Protein AF-A0A941NQS9-F1 (afdb_monomer_lite)

pLDDT: mean 75.9, std 17.67, range [36.59, 95.31]

Structure (mmCIF, N/CA/C/O backbone):
data_AF-A0A941NQS9-F1
#
_entry.id   AF-A0A941NQS9-F1
#
loop_
_atom_site.group_PDB
_atom_site.id
_atom_site.type_symbol
_atom_site.label_atom_id
_atom_site.label_alt_id
_atom_site.label_comp_id
_atom_site.label_asym_id
_atom_site.label_entity_id
_atom_site.label_seq_id
_atom_site.pdbx_PDB_ins_code
_atom_site.Cartn_x
_atom_site.Cartn_y
_atom_site.Cartn_z
_atom_site.occupancy
_atom_site.B_iso_or_equiv
_atom_site.auth_seq_id
_atom_site.auth_comp_id
_atom_site.auth_asym_id
_atom_site.auth_atom_id
_atom_site.pdbx_PDB_model_num
ATOM 1 N N . MET A 1 1 ? -25.438 9.564 -8.837 1.00 36.59 1 MET A N 1
ATOM 2 C CA . MET A 1 1 ? -24.131 9.369 -9.501 1.00 36.59 1 MET A CA 1
ATOM 3 C C . MET A 1 1 ? -23.335 8.387 -8.656 1.00 36.59 1 MET A C 1
ATOM 5 O O . MET A 1 1 ? -22.913 8.741 -7.566 1.00 36.59 1 MET A O 1
ATOM 9 N N . THR A 1 2 ? -23.266 7.124 -9.068 1.00 42.00 2 THR A N 1
ATOM 10 C CA . THR A 1 2 ? -22.600 6.047 -8.318 1.00 42.00 2 THR A CA 1
ATOM 11 C C . THR A 1 2 ? -21.126 5.991 -8.708 1.00 42.00 2 THR A C 1
ATOM 13 O O . THR A 1 2 ? -20.820 5.799 -9.882 1.00 42.00 2 THR A O 1
ATOM 16 N N . ASN A 1 3 ? -20.225 6.173 -7.739 1.00 38.41 3 ASN A N 1
ATOM 17 C CA . ASN A 1 3 ? -18.784 6.018 -7.947 1.00 38.41 3 ASN A CA 1
ATOM 18 C C . ASN A 1 3 ? -18.475 4.578 -8.393 1.00 38.41 3 ASN A C 1
ATOM 20 O O . ASN A 1 3 ? -18.890 3.646 -7.697 1.00 38.41 3 ASN A O 1
ATOM 24 N N . PRO A 1 4 ? -17.767 4.363 -9.517 1.00 50.91 4 PRO A N 1
ATOM 25 C CA . PRO A 1 4 ? -17.393 3.022 -9.934 1.00 50.91 4 PRO A CA 1
ATOM 26 C C . PRO A 1 4 ? -16.417 2.432 -8.911 1.00 50.91 4 PRO A C 1
ATOM 28 O O . PRO A 1 4 ? -15.324 2.948 -8.691 1.00 50.91 4 PRO A O 1
ATOM 31 N N . THR A 1 5 ? -16.836 1.355 -8.250 1.00 47.41 5 THR A N 1
ATOM 32 C CA . THR A 1 5 ? -16.006 0.599 -7.310 1.00 47.41 5 THR A CA 1
ATOM 33 C C . THR A 1 5 ? -14.873 -0.076 -8.082 1.00 47.41 5 THR A C 1
ATOM 35 O O . THR A 1 5 ? -15.116 -0.922 -8.943 1.00 47.41 5 THR A O 1
ATOM 38 N N . PHE A 1 6 ? -13.633 0.318 -7.797 1.00 56.34 6 PHE A N 1
ATOM 39 C CA . PHE A 1 6 ? -12.440 -0.212 -8.449 1.00 56.34 6 PHE A CA 1
ATOM 40 C C . PHE A 1 6 ? -12.186 -1.658 -8.000 1.00 56.34 6 PHE A C 1
ATOM 42 O O . PHE A 1 6 ? -12.032 -1.928 -6.810 1.00 56.34 6 PHE A O 1
ATOM 49 N N . GLN A 1 7 ? -12.167 -2.599 -8.951 1.00 49.03 7 GLN A N 1
ATOM 50 C CA . GLN A 1 7 ? -11.874 -4.007 -8.682 1.00 49.03 7 GLN A CA 1
ATOM 51 C C . GLN A 1 7 ? -10.480 -4.393 -9.205 1.00 49.03 7 GLN A C 1
ATOM 53 O O . GLN A 1 7 ? -10.217 -4.271 -10.403 1.00 49.03 7 GLN A O 1
ATOM 58 N N . PRO A 1 8 ? -9.581 -4.930 -8.358 1.00 47.19 8 PRO A N 1
ATOM 59 C CA . PRO A 1 8 ? -8.202 -5.258 -8.738 1.00 47.19 8 PRO A CA 1
ATOM 60 C C . PRO A 1 8 ? -8.072 -6.396 -9.771 1.00 47.19 8 PRO A C 1
ATOM 62 O O . PRO A 1 8 ? -7.001 -6.583 -10.352 1.00 47.19 8 PRO A O 1
ATOM 65 N N . SER A 1 9 ? -9.151 -7.131 -10.058 1.00 52.09 9 SER A N 1
ATOM 66 C CA . SER A 1 9 ? -9.257 -8.083 -11.177 1.00 52.09 9 SER A CA 1
ATOM 67 C C . SER A 1 9 ? -9.197 -7.399 -12.552 1.00 52.09 9 SER A C 1
ATOM 69 O O . SER A 1 9 ? -8.867 -8.046 -13.545 1.00 52.09 9 SER A O 1
ATOM 71 N N . HIS A 1 10 ? -9.433 -6.085 -12.613 1.00 52.78 10 HIS A N 1
ATOM 72 C CA . HIS A 1 10 ? -9.388 -5.269 -13.826 1.00 52.78 10 HIS A CA 1
ATOM 73 C C . HIS A 1 10 ? -7.987 -4.666 -14.082 1.00 52.78 10 HIS A C 1
ATOM 75 O O . HIS A 1 10 ? -7.847 -3.684 -14.800 1.00 52.78 10 HIS A O 1
ATOM 81 N N . ARG A 1 11 ? -6.904 -5.252 -13.554 1.00 53.06 11 ARG A N 1
ATOM 82 C CA . ARG A 1 11 ? -5.530 -4.841 -13.924 1.00 53.06 11 ARG A CA 1
ATOM 83 C C . ARG A 1 11 ? -5.166 -5.129 -15.387 1.00 53.06 11 ARG A C 1
ATOM 85 O O . ARG A 1 11 ? -4.348 -4.414 -15.953 1.00 53.06 11 ARG A O 1
ATOM 92 N N . LYS A 1 12 ? -5.760 -6.165 -15.989 1.00 53.34 12 LYS A N 1
ATOM 93 C CA . LYS A 1 12 ? -5.581 -6.513 -17.410 1.00 53.34 12 LYS A CA 1
ATOM 94 C C . LYS A 1 12 ? -6.054 -5.400 -18.367 1.00 53.34 12 LYS A C 1
ATOM 96 O O . LYS A 1 12 ? -5.237 -4.957 -19.169 1.00 53.34 12 LYS A O 1
ATOM 101 N N . PRO A 1 13 ? -7.269 -4.830 -18.222 1.00 64.50 13 PRO A N 1
ATOM 102 C CA . PRO A 1 13 ? -7.789 -3.867 -19.189 1.00 64.50 13 PRO A CA 1
ATOM 103 C C . PRO A 1 13 ? -6.997 -2.563 -19.331 1.00 64.50 13 PRO A C 1
ATOM 105 O O . PRO A 1 13 ? -7.071 -1.977 -20.400 1.00 64.50 13 PRO A O 1
ATOM 108 N N . LEU A 1 14 ? -6.219 -2.098 -18.339 1.00 67.06 14 LEU A N 1
ATOM 109 C CA . LEU A 1 14 ? -5.387 -0.894 -18.528 1.00 67.06 14 LEU A CA 1
ATOM 110 C C . LEU A 1 14 ? -4.215 -1.162 -19.479 1.00 67.06 14 LEU A C 1
ATOM 112 O O . LEU A 1 14 ? -3.997 -0.408 -20.424 1.00 67.06 14 LEU A O 1
ATOM 116 N N . PHE A 1 15 ? -3.444 -2.220 -19.218 1.00 68.69 15 PHE A N 1
ATOM 117 C CA . PHE A 1 15 ? -2.310 -2.574 -20.070 1.00 68.69 15 PHE A CA 1
ATOM 118 C C . PHE A 1 15 ? -2.779 -3.043 -21.447 1.00 68.69 15 PHE A C 1
ATOM 120 O O . PHE A 1 15 ? -2.131 -2.716 -22.437 1.00 68.69 15 PHE A O 1
ATOM 127 N N . ASP A 1 16 ? -3.922 -3.726 -21.523 1.00 71.00 16 ASP A N 1
ATOM 128 C CA . ASP A 1 16 ? -4.546 -4.103 -22.791 1.00 71.00 16 ASP A CA 1
ATOM 129 C C . ASP A 1 16 ? -5.010 -2.857 -23.566 1.00 71.00 16 ASP A C 1
ATOM 131 O O . ASP A 1 16 ? -4.653 -2.710 -24.730 1.00 71.00 16 ASP A O 1
ATOM 135 N N . ALA A 1 17 ? -5.671 -1.888 -22.917 1.00 75.62 17 ALA A N 1
ATOM 136 C CA . ALA A 1 17 ? -6.078 -0.630 -23.551 1.00 75.62 17 ALA A CA 1
ATOM 137 C C . ALA A 1 17 ? -4.886 0.231 -23.997 1.00 75.62 17 ALA A C 1
ATOM 139 O O . ALA A 1 17 ? -4.918 0.816 -25.075 1.00 75.62 17 ALA A O 1
ATOM 140 N N . LEU A 1 18 ? -3.811 0.293 -23.204 1.00 78.25 18 LEU A N 1
ATOM 141 C CA . LEU A 1 18 ? -2.562 0.952 -23.603 1.00 78.25 18 LEU A CA 1
ATOM 142 C C . LEU A 1 18 ? -1.911 0.242 -24.789 1.00 78.25 18 LEU A C 1
ATOM 144 O O . LEU A 1 18 ? -1.377 0.897 -25.682 1.00 78.25 18 LEU A O 1
ATOM 148 N N . THR A 1 19 ? -1.966 -1.090 -24.803 1.00 77.44 19 THR A N 1
ATOM 149 C CA . THR A 1 19 ? -1.469 -1.891 -25.920 1.00 77.44 19 THR A CA 1
ATOM 150 C C . THR A 1 19 ? -2.286 -1.601 -27.172 1.00 77.44 19 THR A C 1
ATOM 152 O O . THR A 1 19 ? -1.693 -1.346 -28.213 1.00 77.44 19 THR A O 1
ATOM 155 N N . ASP A 1 20 ? -3.614 -1.582 -27.078 1.00 81.19 20 ASP A N 1
ATOM 156 C CA . ASP A 1 20 ? -4.525 -1.299 -28.191 1.00 81.19 20 ASP A CA 1
ATOM 157 C C . ASP A 1 20 ? -4.402 0.139 -28.700 1.00 81.19 20 ASP A C 1
ATOM 159 O O . ASP A 1 20 ? -4.345 0.348 -29.909 1.00 81.19 20 ASP A O 1
ATOM 163 N N . LEU A 1 21 ? -4.209 1.113 -27.810 1.00 81.44 21 LEU A N 1
ATOM 164 C CA . LEU A 1 21 ? -3.895 2.489 -28.190 1.00 81.44 21 LEU A CA 1
ATOM 165 C C . LEU A 1 21 ? -2.544 2.574 -28.912 1.00 81.44 21 LEU A C 1
ATOM 167 O O . LEU A 1 21 ? -2.426 3.230 -29.944 1.00 81.44 21 LEU A O 1
ATOM 171 N N . ALA A 1 22 ? -1.518 1.878 -28.413 1.00 82.44 22 ALA A N 1
ATOM 172 C CA . ALA A 1 22 ? -0.231 1.792 -29.100 1.00 82.44 22 ALA A CA 1
ATOM 173 C C . ALA A 1 22 ? -0.375 1.130 -30.481 1.00 82.44 22 ALA A C 1
ATOM 175 O O . ALA A 1 22 ? 0.346 1.505 -31.412 1.00 82.44 22 ALA A O 1
ATOM 176 N N . LYS A 1 23 ? -1.332 0.197 -30.630 1.00 81.25 23 LYS A N 1
ATOM 177 C CA . LYS A 1 23 ? -1.675 -0.402 -31.921 1.00 81.25 23 LYS A CA 1
ATOM 178 C C . LYS A 1 23 ? -2.292 0.592 -32.889 1.00 81.25 23 LYS A C 1
ATOM 180 O O . LYS A 1 23 ? -1.830 0.722 -34.023 1.00 81.25 23 LYS A O 1
ATOM 185 N N . GLU A 1 24 ? -3.306 1.305 -32.424 1.00 87.06 24 GLU A N 1
ATOM 186 C CA . GLU A 1 24 ? -4.035 2.317 -33.184 1.00 87.06 24 GLU A CA 1
ATOM 187 C C . GLU A 1 24 ? -3.116 3.455 -33.644 1.00 87.06 24 GLU A C 1
ATOM 189 O O . GLU A 1 24 ? -3.099 3.821 -34.820 1.00 87.06 24 GLU A O 1
ATOM 194 N N . MET A 1 25 ? -2.261 3.936 -32.741 1.00 84.69 25 MET A N 1
ATOM 195 C CA . MET A 1 25 ? -1.288 4.999 -32.999 1.00 84.69 25 MET A CA 1
ATOM 196 C C . MET A 1 25 ? -0.098 4.541 -33.853 1.00 84.69 25 MET A C 1
ATOM 198 O O . MET A 1 25 ? 0.800 5.336 -34.139 1.00 84.69 25 MET A O 1
ATOM 202 N N . LYS A 1 26 ? -0.068 3.263 -34.260 1.00 80.75 26 LYS A N 1
ATOM 203 C CA . LYS A 1 26 ? 1.032 2.637 -35.006 1.00 80.75 26 LYS A CA 1
ATOM 204 C C . LYS A 1 26 ? 2.386 2.863 -34.329 1.00 80.75 26 LYS A C 1
ATOM 206 O O . LYS A 1 26 ? 3.403 3.037 -35.000 1.00 80.75 26 LYS A O 1
ATOM 211 N N . CYS A 1 27 ? 2.418 2.839 -32.997 1.00 69.62 27 CYS A N 1
ATOM 212 C CA . CYS A 1 27 ? 3.629 2.987 -32.192 1.00 69.62 27 CYS A CA 1
ATOM 213 C C . CYS A 1 27 ? 4.464 1.696 -32.195 1.00 69.62 27 CYS A C 1
ATOM 215 O O . CYS A 1 27 ? 4.852 1.184 -31.146 1.00 69.62 27 CYS A O 1
ATOM 217 N N . TYR A 1 28 ? 4.741 1.159 -33.381 1.00 65.94 28 TYR A N 1
ATOM 218 C CA . TYR A 1 28 ? 5.567 -0.021 -33.573 1.00 65.94 28 TYR A CA 1
ATOM 219 C C . TYR A 1 28 ? 6.805 0.357 -34.363 1.00 65.94 28 TYR A C 1
ATOM 221 O O . TYR A 1 28 ? 6.739 0.822 -35.498 1.00 65.94 28 TYR A O 1
ATOM 229 N N . GLY A 1 29 ? 7.952 0.132 -33.751 1.00 62.12 29 GLY A N 1
ATOM 230 C CA . GLY A 1 29 ? 9.242 0.344 -34.368 1.00 62.12 29 GLY A CA 1
ATOM 231 C C . GLY A 1 29 ? 10.338 0.031 -33.362 1.00 62.12 29 GLY A C 1
ATOM 232 O O . GLY A 1 29 ? 10.081 0.040 -32.154 1.00 62.12 29 GLY A O 1
ATOM 233 N N . PRO A 1 30 ? 11.562 -0.263 -33.824 1.00 54.81 30 PRO A N 1
ATOM 234 C CA . PRO A 1 30 ? 12.700 -0.338 -32.926 1.00 54.81 30 PRO A CA 1
ATOM 235 C C . PRO A 1 30 ? 12.814 1.010 -32.209 1.00 54.81 30 PRO A C 1
ATOM 237 O O . PRO A 1 30 ? 12.978 2.044 -32.858 1.00 54.81 30 PRO A 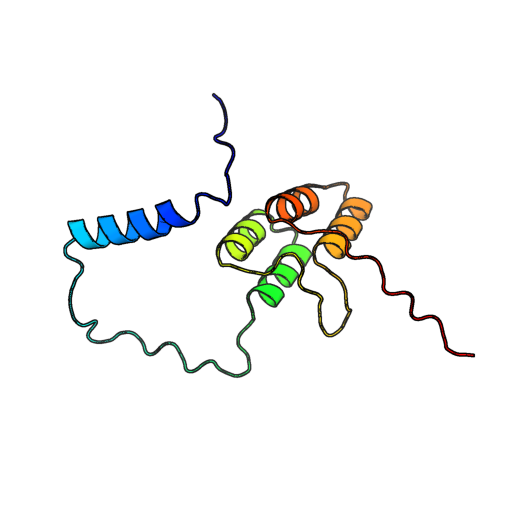O 1
ATOM 240 N N . GLN A 1 31 ? 12.701 1.009 -30.879 1.00 54.50 31 GLN A N 1
ATOM 241 C CA . GLN A 1 31 ? 12.987 2.187 -30.069 1.00 54.50 31 GLN A CA 1
ATOM 242 C C . GLN A 1 31 ? 14.471 2.538 -30.249 1.00 54.50 31 GLN A C 1
ATOM 244 O O . GLN A 1 31 ? 15.343 2.051 -29.531 1.00 54.50 31 GLN A O 1
ATOM 249 N N . LYS A 1 32 ? 14.788 3.362 -31.253 1.00 47.41 32 LYS A N 1
ATOM 250 C CA . LYS A 1 32 ? 16.111 3.970 -31.375 1.00 47.41 32 LYS A CA 1
ATOM 251 C C . LYS A 1 32 ? 16.256 4.941 -30.216 1.00 47.41 32 LYS A C 1
ATOM 253 O O . LYS A 1 32 ? 15.641 6.001 -30.206 1.00 47.41 32 LYS A O 1
ATOM 258 N N . GLY A 1 33 ? 17.043 4.525 -29.233 1.00 52.81 33 GLY A N 1
ATOM 259 C CA . GLY A 1 33 ? 17.215 5.268 -27.999 1.00 52.81 33 GLY A CA 1
ATOM 260 C C . GLY A 1 33 ? 16.153 4.956 -26.958 1.00 52.81 33 GLY A C 1
ATOM 261 O O . GLY A 1 33 ? 15.747 5.883 -26.267 1.00 52.81 33 GLY A O 1
ATOM 262 N N . SER A 1 34 ? 15.743 3.686 -26.781 1.00 51.31 34 SER A N 1
ATOM 263 C CA . SER A 1 34 ? 15.315 3.263 -25.438 1.00 51.31 34 SER A CA 1
ATOM 264 C C . SER A 1 34 ? 16.365 3.827 -24.481 1.00 51.31 34 SER A C 1
ATOM 266 O O . SER A 1 34 ? 17.527 3.418 -24.600 1.00 51.31 34 SER A O 1
ATOM 268 N N . PRO A 1 35 ? 16.045 4.813 -23.619 1.00 54.78 35 PRO A N 1
ATOM 269 C CA . PRO A 1 35 ? 17.008 5.221 -22.620 1.00 54.78 35 PRO A CA 1
ATOM 270 C C . PRO A 1 35 ? 17.331 3.931 -21.890 1.00 54.78 35 PRO A C 1
ATOM 272 O O . PRO A 1 35 ? 16.409 3.243 -21.440 1.00 54.78 35 PRO A O 1
ATOM 275 N N . ALA A 1 36 ? 18.605 3.532 -21.901 1.00 52.84 36 ALA A N 1
ATOM 276 C CA . ALA A 1 36 ? 19.024 2.370 -21.146 1.00 52.84 36 ALA A CA 1
ATOM 277 C C . ALA A 1 36 ? 18.438 2.579 -19.754 1.00 52.84 36 ALA A C 1
ATOM 279 O O . ALA A 1 36 ? 18.742 3.593 -19.119 1.00 52.84 36 ALA A O 1
ATOM 280 N N . LEU A 1 37 ? 17.510 1.701 -19.343 1.00 52.47 37 LEU A N 1
ATOM 281 C CA . LEU A 1 37 ? 16.999 1.745 -17.983 1.00 52.47 37 LEU A CA 1
ATOM 282 C C . LEU A 1 37 ? 18.258 1.770 -17.125 1.00 52.47 37 LEU A C 1
ATOM 284 O O . LEU A 1 37 ? 19.093 0.878 -17.316 1.00 52.47 37 LEU A O 1
ATOM 288 N N . PRO A 1 38 ? 18.470 2.820 -16.310 1.00 49.31 38 PRO A N 1
ATOM 289 C CA . PRO A 1 38 ? 19.725 2.975 -15.603 1.00 49.31 38 PRO A CA 1
ATOM 290 C C . PRO A 1 38 ? 19.974 1.659 -14.887 1.00 49.31 38 PRO A C 1
ATOM 292 O O . PRO A 1 38 ? 19.107 1.197 -14.140 1.00 49.31 38 PRO A O 1
ATOM 295 N N . SER A 1 39 ? 21.100 1.012 -15.204 1.00 56.00 39 SER A N 1
ATOM 296 C CA . SER A 1 39 ? 21.508 -0.243 -14.581 1.00 56.00 39 SER A CA 1
ATOM 297 C C . SER A 1 39 ? 21.357 -0.045 -13.084 1.00 56.00 39 SER A C 1
ATOM 299 O O . SER A 1 39 ? 22.035 0.829 -12.542 1.00 56.00 39 SER A O 1
ATOM 301 N N . SER A 1 40 ? 20.384 -0.743 -12.483 1.00 46.94 40 SER A N 1
ATOM 302 C CA . SER A 1 40 ? 19.772 -0.353 -11.210 1.00 46.94 40 SER A CA 1
ATOM 303 C C . SER A 1 40 ? 20.856 0.035 -10.204 1.00 46.94 40 SER A C 1
ATOM 305 O O . SER A 1 40 ? 21.576 -0.844 -9.721 1.00 46.94 40 SER A O 1
ATOM 307 N N . PRO A 1 41 ? 21.043 1.339 -9.917 1.00 54.19 41 PRO A N 1
ATOM 308 C CA . PRO A 1 41 ? 22.057 1.739 -8.967 1.00 54.19 41 PRO A CA 1
ATOM 309 C C . PRO A 1 41 ? 21.639 1.170 -7.614 1.00 54.19 41 PRO A C 1
ATOM 311 O O . PRO A 1 41 ? 20.456 1.166 -7.258 1.00 54.19 41 PRO A O 1
ATOM 314 N N . SER A 1 42 ? 22.608 0.700 -6.837 1.00 53.06 42 SER A N 1
ATOM 315 C CA . SER A 1 42 ? 22.434 0.095 -5.508 1.00 53.06 42 SER A CA 1
ATOM 316 C C . SER A 1 42 ? 21.714 0.992 -4.475 1.00 53.06 42 SER A C 1
ATOM 318 O O . SER A 1 42 ? 21.472 0.563 -3.348 1.00 53.06 42 SER A O 1
ATOM 320 N N . GLY A 1 43 ? 21.316 2.213 -4.860 1.00 56.38 43 GLY A N 1
ATOM 321 C CA . GLY A 1 43 ? 20.467 3.149 -4.118 1.00 56.38 43 GLY A CA 1
ATOM 322 C C . GLY A 1 43 ? 19.004 3.253 -4.585 1.00 56.38 43 GLY A C 1
ATOM 323 O O . GLY A 1 43 ? 18.294 4.134 -4.102 1.00 56.38 43 GLY A O 1
ATOM 324 N N . THR A 1 44 ? 18.526 2.402 -5.502 1.00 66.06 44 THR A N 1
ATOM 325 C CA . THR A 1 44 ? 17.150 2.485 -6.033 1.00 66.06 44 THR A CA 1
ATOM 326 C C . THR A 1 44 ? 16.123 2.266 -4.909 1.00 66.06 44 THR A C 1
ATOM 328 O O . THR A 1 44 ? 16.056 1.202 -4.289 1.00 66.06 44 THR A O 1
ATOM 331 N N . LEU A 1 45 ? 15.316 3.290 -4.616 1.00 79.69 45 LEU A N 1
ATOM 332 C CA . LEU A 1 45 ? 14.186 3.211 -3.689 1.00 79.69 45 LEU A CA 1
ATOM 333 C C . LEU A 1 45 ? 13.192 2.158 -4.197 1.00 79.69 45 LEU A C 1
ATOM 335 O O . LEU A 1 45 ? 12.532 2.356 -5.210 1.00 79.69 45 LEU A O 1
ATOM 339 N N . SER A 1 46 ? 13.079 1.027 -3.496 1.00 89.00 46 SER A N 1
ATOM 340 C CA . SER A 1 46 ? 12.079 0.016 -3.849 1.00 89.00 46 SER A CA 1
ATOM 341 C C . SER A 1 46 ? 10.663 0.564 -3.666 1.00 89.00 46 SER A C 1
ATOM 343 O O . SER A 1 46 ? 10.425 1.364 -2.760 1.00 89.00 46 SER A O 1
ATOM 345 N N . LEU A 1 47 ? 9.699 0.078 -4.456 1.00 90.25 47 LEU A N 1
ATOM 346 C CA . LEU A 1 47 ? 8.283 0.459 -4.335 1.00 90.25 47 LEU A CA 1
ATOM 347 C C . LEU A 1 47 ? 7.748 0.300 -2.900 1.00 90.25 47 LEU A C 1
ATOM 349 O O . LEU A 1 47 ? 7.011 1.146 -2.414 1.00 90.25 47 LEU A O 1
ATOM 353 N N . ASN A 1 48 ? 8.199 -0.723 -2.169 1.00 91.25 48 ASN A N 1
ATOM 354 C CA . ASN A 1 48 ? 7.856 -0.912 -0.754 1.00 91.25 48 ASN A CA 1
ATOM 355 C C . ASN A 1 48 ? 8.408 0.208 0.145 1.00 91.25 48 ASN A C 1
ATOM 357 O O . ASN A 1 48 ? 7.761 0.632 1.100 1.00 91.25 48 ASN A O 1
ATOM 361 N N . LYS A 1 49 ? 9.619 0.696 -0.144 1.00 88.75 49 LYS A N 1
ATOM 362 C CA . LYS A 1 49 ? 10.232 1.808 0.590 1.00 88.75 49 LYS A CA 1
ATOM 363 C C . LYS A 1 49 ? 9.561 3.138 0.236 1.00 88.75 49 LYS A C 1
ATOM 365 O O . LYS A 1 49 ? 9.363 3.950 1.132 1.00 88.75 49 LYS A O 1
ATOM 370 N N . ILE A 1 50 ? 9.167 3.322 -1.025 1.00 91.69 50 ILE A N 1
ATOM 371 C CA . ILE A 1 50 ? 8.375 4.471 -1.486 1.00 91.69 50 ILE A CA 1
ATOM 372 C C . ILE A 1 50 ? 7.013 4.489 -0.783 1.00 91.69 50 ILE A C 1
ATOM 374 O O . ILE A 1 50 ? 6.674 5.498 -0.166 1.00 91.69 50 ILE A O 1
ATOM 378 N N . LEU A 1 51 ? 6.301 3.355 -0.767 1.00 92.38 51 LEU A N 1
ATOM 379 C CA . LEU A 1 51 ? 5.024 3.207 -0.065 1.00 92.38 51 LEU A CA 1
ATOM 380 C C . LEU A 1 51 ? 5.164 3.608 1.408 1.00 92.38 51 LEU A C 1
ATOM 382 O O . LEU A 1 51 ? 4.374 4.395 1.918 1.00 92.38 51 LEU A O 1
ATOM 386 N N . ARG A 1 52 ? 6.225 3.147 2.085 1.00 88.94 52 ARG A N 1
ATOM 387 C CA . ARG A 1 52 ? 6.509 3.531 3.475 1.00 88.94 52 ARG A CA 1
ATOM 388 C C . ARG A 1 52 ? 6.638 5.040 3.668 1.00 88.94 52 ARG A C 1
ATOM 390 O O . ARG A 1 52 ? 6.135 5.564 4.655 1.00 88.94 52 ARG A O 1
ATOM 397 N N . ILE A 1 53 ? 7.378 5.709 2.786 1.00 89.38 53 ILE A N 1
ATOM 398 C CA . ILE A 1 53 ? 7.615 7.151 2.884 1.00 89.38 53 ILE A CA 1
ATOM 399 C C . ILE A 1 53 ? 6.286 7.890 2.729 1.00 89.38 53 ILE A C 1
ATOM 401 O O . ILE A 1 53 ? 5.970 8.732 3.560 1.00 89.38 53 ILE A O 1
ATOM 405 N N . GLN A 1 54 ? 5.469 7.516 1.744 1.00 93.19 54 GLN A N 1
ATOM 406 C CA . GLN A 1 54 ? 4.146 8.114 1.528 1.00 93.19 54 GLN A CA 1
ATOM 407 C C . GLN A 1 54 ? 3.220 7.924 2.733 1.00 93.19 54 GLN A C 1
ATOM 409 O O . GLN A 1 54 ? 2.552 8.869 3.139 1.00 93.19 54 GLN A O 1
ATOM 414 N N . MET A 1 55 ? 3.256 6.750 3.375 1.00 91.81 55 MET A N 1
ATOM 415 C CA . MET A 1 55 ? 2.520 6.508 4.621 1.00 91.81 55 MET A CA 1
ATOM 416 C C . MET A 1 55 ? 2.940 7.441 5.760 1.00 91.81 55 MET A C 1
ATOM 418 O O . MET A 1 55 ? 2.102 7.847 6.557 1.00 91.81 55 MET A O 1
ATOM 422 N N . MET A 1 56 ? 4.228 7.786 5.862 1.00 87.31 56 MET A N 1
ATOM 423 C CA . MET A 1 56 ? 4.703 8.720 6.893 1.00 87.31 56 MET A CA 1
ATOM 424 C C . MET A 1 56 ? 4.181 10.144 6.677 1.00 87.31 56 MET A C 1
ATOM 426 O O . MET A 1 56 ? 4.051 10.885 7.647 1.00 87.31 56 MET A O 1
ATOM 430 N N . PHE A 1 57 ? 3.865 10.500 5.432 1.00 87.88 57 PHE A N 1
ATOM 431 C CA . PHE A 1 57 ? 3.257 11.778 5.062 1.00 87.88 57 PHE A CA 1
ATOM 432 C C . PHE A 1 57 ? 1.726 11.714 4.935 1.00 87.88 57 PHE A C 1
ATOM 434 O O . PHE A 1 57 ? 1.126 12.725 4.591 1.00 87.88 57 PHE A O 1
ATOM 441 N N . ALA A 1 58 ? 1.103 10.558 5.204 1.00 89.50 58 ALA A N 1
ATOM 442 C CA . ALA A 1 58 ? -0.327 10.306 4.986 1.00 89.50 58 ALA A CA 1
ATOM 443 C C . ALA A 1 58 ? -0.826 10.679 3.575 1.00 89.50 58 ALA A C 1
ATOM 445 O O . ALA A 1 58 ? -1.959 11.111 3.386 1.00 89.50 58 ALA A O 1
ATOM 446 N N . ASP A 1 59 ? 0.024 10.489 2.565 1.00 92.75 59 ASP A N 1
ATOM 447 C CA . ASP A 1 59 ? -0.285 10.806 1.170 1.00 92.75 59 ASP A CA 1
ATOM 448 C C . ASP A 1 59 ? -1.018 9.627 0.504 1.00 92.75 59 ASP A C 1
ATOM 450 O O . ASP A 1 59 ? -0.416 8.795 -0.183 1.00 92.75 59 ASP A O 1
ATOM 454 N N . VAL A 1 60 ? -2.323 9.513 0.776 1.00 93.50 60 VAL A N 1
ATOM 455 C CA . VAL A 1 60 ? -3.168 8.370 0.376 1.00 93.50 60 VAL A CA 1
ATOM 456 C C . VAL A 1 60 ? -3.219 8.188 -1.146 1.00 93.50 60 VAL A C 1
ATOM 458 O O . VAL A 1 60 ? -3.143 7.058 -1.631 1.00 93.50 60 VAL A O 1
ATOM 461 N N . GLU A 1 61 ? -3.267 9.277 -1.913 1.00 93.06 61 GLU A N 1
ATOM 462 C CA . GLU A 1 61 ? -3.303 9.226 -3.381 1.00 93.06 61 GLU A CA 1
ATOM 463 C C . GLU A 1 61 ? -2.008 8.643 -3.954 1.00 93.06 61 GLU A C 1
ATOM 465 O O . GLU A 1 61 ? -2.025 7.739 -4.797 1.00 93.06 61 GLU A O 1
ATOM 470 N N . ARG A 1 62 ? -0.850 9.079 -3.443 1.00 93.44 62 ARG A N 1
ATOM 471 C CA . ARG A 1 62 ? 0.426 8.499 -3.878 1.00 93.44 62 ARG A CA 1
ATOM 472 C C . ARG A 1 62 ? 0.617 7.067 -3.393 1.00 93.44 62 ARG A C 1
ATOM 474 O O . ARG A 1 62 ? 1.237 6.269 -4.106 1.00 93.44 62 ARG A O 1
ATOM 481 N N . MET A 1 63 ? 0.075 6.717 -2.225 1.00 94.56 63 MET A N 1
ATOM 482 C CA . MET A 1 63 ? 0.035 5.324 -1.773 1.00 94.56 63 MET A CA 1
ATOM 483 C C . MET A 1 63 ? -0.756 4.451 -2.748 1.00 94.56 63 MET A C 1
ATOM 485 O O . MET A 1 63 ? -0.272 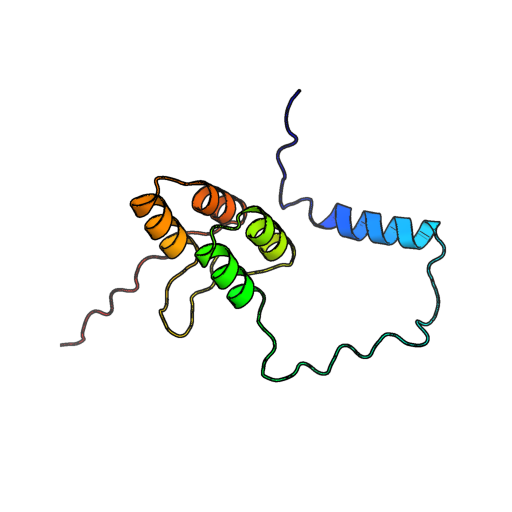3.374 -3.103 1.00 94.56 63 MET A O 1
ATOM 489 N N . ARG A 1 64 ? -1.929 4.915 -3.205 1.00 93.00 64 ARG A N 1
ATOM 490 C CA . ARG A 1 64 ? -2.762 4.209 -4.190 1.00 93.00 64 ARG A CA 1
ATOM 491 C C . ARG A 1 64 ? -1.964 3.943 -5.462 1.00 93.00 64 ARG A C 1
ATOM 493 O O . ARG A 1 64 ? -1.780 2.779 -5.809 1.00 93.00 64 ARG A O 1
ATOM 500 N N . LEU A 1 65 ? -1.358 4.974 -6.052 1.00 92.25 65 LEU A N 1
ATOM 501 C CA . LEU A 1 65 ? -0.500 4.825 -7.234 1.00 92.25 65 LEU A CA 1
ATOM 502 C C . LEU A 1 65 ? 0.633 3.808 -7.012 1.00 92.25 65 LEU A C 1
ATOM 504 O O . LEU A 1 65 ? 0.937 2.975 -7.860 1.00 92.25 65 LEU A O 1
ATOM 508 N N . THR A 1 66 ? 1.272 3.836 -5.847 1.00 91.94 66 THR A N 1
ATOM 509 C CA . THR A 1 66 ? 2.413 2.954 -5.558 1.00 91.94 66 THR A CA 1
ATOM 510 C C . THR A 1 66 ? 1.986 1.492 -5.380 1.00 91.94 66 THR A C 1
ATOM 512 O O . THR A 1 66 ? 2.712 0.576 -5.779 1.00 91.94 66 THR A O 1
ATOM 515 N N . LEU A 1 67 ? 0.794 1.254 -4.829 1.00 91.25 67 LEU A N 1
ATOM 516 C CA . LEU A 1 67 ? 0.163 -0.067 -4.752 1.00 91.25 67 LEU A CA 1
ATOM 517 C C . LEU A 1 67 ? -0.292 -0.572 -6.131 1.00 91.25 67 LEU A C 1
ATOM 519 O O . LEU A 1 67 ? -0.144 -1.763 -6.436 1.00 91.25 67 LEU A O 1
ATOM 523 N N . GLU A 1 68 ? -0.784 0.322 -6.989 1.00 88.19 68 GLU A N 1
ATOM 524 C CA . GLU A 1 68 ? -1.115 0.032 -8.390 1.00 88.19 68 GLU A CA 1
ATOM 525 C C . GLU A 1 68 ? 0.121 -0.407 -9.178 1.00 88.19 68 GLU A C 1
ATOM 527 O O . GLU A 1 68 ? 0.074 -1.427 -9.867 1.00 88.19 68 GLU A O 1
ATOM 532 N N . LEU A 1 69 ? 1.257 0.266 -8.967 1.00 87.19 69 LEU A N 1
ATOM 533 C CA . LEU A 1 69 ? 2.559 -0.088 -9.548 1.00 87.19 69 LEU A CA 1
ATOM 534 C C . LEU A 1 69 ? 3.156 -1.399 -9.001 1.00 87.19 69 LEU A C 1
ATOM 536 O O . LEU A 1 69 ? 4.213 -1.833 -9.455 1.00 87.19 69 LEU A O 1
ATOM 540 N N . GLY A 1 70 ? 2.496 -2.056 -8.043 1.00 87.69 70 GLY A N 1
ATOM 541 C CA . GLY A 1 70 ? 2.882 -3.381 -7.557 1.00 87.69 70 GLY A CA 1
ATOM 542 C C . GLY A 1 70 ? 3.689 -3.388 -6.261 1.00 87.69 70 GLY A C 1
ATOM 543 O O . GLY A 1 70 ? 4.315 -4.404 -5.944 1.00 87.69 70 GLY A O 1
ATOM 544 N N . ALA A 1 71 ? 3.674 -2.304 -5.476 1.00 90.88 71 ALA A N 1
ATOM 545 C CA . ALA A 1 71 ? 4.147 -2.381 -4.095 1.00 90.88 71 ALA A CA 1
ATOM 546 C C . ALA A 1 71 ? 3.389 -3.476 -3.330 1.00 90.88 71 ALA A C 1
ATOM 548 O O . ALA A 1 71 ? 2.183 -3.648 -3.490 1.00 90.88 71 ALA A O 1
ATOM 549 N N . ASN A 1 72 ? 4.095 -4.226 -2.486 1.00 90.94 72 ASN A N 1
ATOM 550 C CA . ASN A 1 72 ? 3.515 -5.343 -1.751 1.00 90.94 72 ASN A CA 1
ATOM 551 C C . ASN A 1 72 ? 2.868 -4.843 -0.446 1.00 90.94 72 ASN A C 1
ATOM 553 O O . ASN A 1 72 ? 3.588 -4.609 0.521 1.00 90.94 72 ASN A O 1
ATOM 557 N N . PRO A 1 73 ? 1.536 -4.781 -0.314 1.00 90.31 73 PRO A N 1
ATOM 558 C CA . PRO A 1 73 ? 0.878 -4.251 0.887 1.00 90.31 73 PRO A CA 1
ATOM 559 C C . PRO A 1 73 ? 1.117 -5.093 2.155 1.00 90.31 73 PRO A C 1
ATOM 561 O O . PRO A 1 73 ? 0.842 -4.647 3.270 1.00 90.31 73 PRO A O 1
ATOM 564 N N . LYS A 1 74 ? 1.650 -6.314 2.008 1.00 91.25 74 LYS A N 1
ATOM 565 C CA . LYS A 1 74 ? 2.014 -7.230 3.099 1.00 91.25 74 LYS A CA 1
ATOM 566 C C . LYS A 1 74 ? 3.505 -7.196 3.436 1.00 91.25 74 LYS A C 1
ATOM 568 O O . LYS A 1 74 ? 3.944 -7.991 4.274 1.00 91.25 74 LYS A O 1
ATOM 573 N N . TYR A 1 75 ? 4.305 -6.342 2.783 1.00 89.50 75 TYR A N 1
ATOM 574 C CA . TYR A 1 75 ? 5.743 -6.305 3.043 1.00 89.50 75 TYR A CA 1
ATOM 575 C C . TYR A 1 75 ? 5.999 -6.011 4.527 1.00 89.50 75 TYR A C 1
ATOM 577 O O . TYR A 1 75 ? 5.225 -5.331 5.197 1.00 89.50 75 TYR A O 1
ATOM 585 N N . ARG A 1 76 ? 7.102 -6.530 5.064 1.00 85.50 76 ARG A N 1
ATOM 586 C CA . ARG A 1 76 ? 7.600 -6.117 6.376 1.00 85.50 76 ARG A CA 1
ATOM 587 C C . ARG A 1 76 ? 8.911 -5.395 6.197 1.00 85.50 76 ARG A C 1
ATOM 589 O O . ARG A 1 76 ? 9.791 -5.862 5.475 1.00 85.50 76 ARG A O 1
ATOM 596 N N . ASP A 1 77 ? 9.025 -4.251 6.852 1.00 80.06 77 ASP A N 1
ATOM 597 C CA . ASP A 1 77 ? 10.276 -3.513 6.867 1.00 80.06 77 ASP A CA 1
ATOM 598 C C . ASP A 1 77 ? 11.398 -4.383 7.452 1.00 80.06 77 ASP A C 1
ATOM 600 O O . ASP A 1 77 ? 11.209 -5.041 8.475 1.00 80.06 77 ASP A O 1
ATOM 604 N N . LYS A 1 78 ? 12.578 -4.393 6.825 1.00 76.12 78 LYS A N 1
ATOM 605 C CA . LYS A 1 78 ? 13.697 -5.220 7.308 1.00 76.12 78 LYS A CA 1
ATOM 606 C C . LYS A 1 78 ? 14.259 -4.717 8.639 1.00 76.12 78 LYS A C 1
ATOM 608 O O . LYS A 1 78 ? 14.739 -5.526 9.420 1.00 76.12 78 LYS A O 1
ATOM 613 N N . VAL A 1 79 ? 14.186 -3.407 8.889 1.00 73.81 79 VAL A N 1
ATOM 614 C CA . VAL A 1 79 ? 14.783 -2.773 10.073 1.00 73.81 79 VAL A CA 1
ATOM 615 C C . VAL A 1 79 ? 13.843 -2.858 11.269 1.00 73.81 79 VAL A C 1
ATOM 617 O O . VAL A 1 79 ? 14.234 -3.299 12.344 1.00 73.81 79 VAL A O 1
ATOM 620 N N . ARG A 1 80 ? 12.589 -2.433 11.096 1.00 74.38 80 ARG A N 1
ATOM 621 C CA . ARG A 1 80 ? 11.619 -2.340 12.197 1.00 74.38 80 ARG A CA 1
ATOM 622 C C . ARG A 1 80 ? 10.605 -3.481 12.236 1.00 74.38 80 ARG A C 1
ATOM 624 O O . ARG A 1 80 ? 9.839 -3.570 13.188 1.00 74.38 80 ARG A O 1
ATOM 631 N N . HIS A 1 81 ? 10.570 -4.337 11.213 1.00 83.44 81 HIS A N 1
ATOM 632 C CA . HIS A 1 81 ? 9.627 -5.456 11.082 1.00 83.44 81 HIS A CA 1
ATOM 633 C C . HIS A 1 81 ? 8.139 -5.077 11.141 1.00 83.44 81 HIS A C 1
ATOM 635 O O . HIS A 1 81 ? 7.290 -5.954 11.314 1.00 83.44 81 HIS A O 1
ATOM 641 N N . TYR A 1 82 ? 7.808 -3.798 10.942 1.00 86.06 82 TYR A N 1
ATOM 642 C CA . TYR A 1 82 ? 6.427 -3.345 10.825 1.00 86.06 82 TYR A CA 1
ATOM 643 C C . TYR A 1 82 ? 5.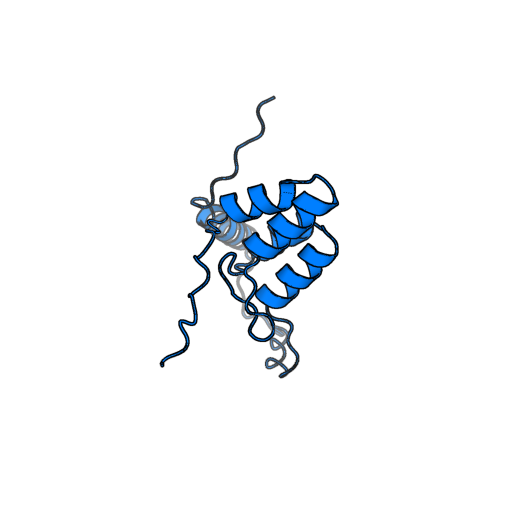880 -3.623 9.428 1.00 86.06 82 TYR A C 1
ATOM 645 O O . TYR A 1 82 ? 6.573 -3.443 8.423 1.00 86.06 82 TYR A O 1
ATOM 653 N N . SER A 1 83 ? 4.625 -4.061 9.390 1.00 90.56 83 SER A N 1
ATOM 654 C CA . SER A 1 83 ? 3.819 -4.094 8.166 1.00 90.56 83 SER A CA 1
ATOM 655 C C . SER A 1 83 ? 3.174 -2.728 7.904 1.00 90.56 83 SE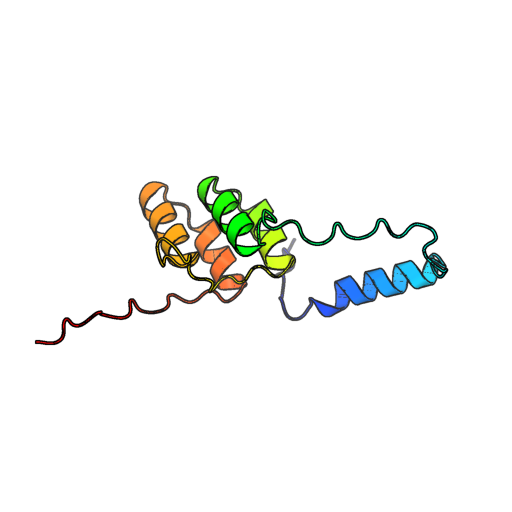R A C 1
ATOM 657 O O . SER A 1 83 ? 2.892 -2.020 8.875 1.00 90.56 83 SER A O 1
ATOM 659 N N . PRO A 1 84 ? 2.875 -2.378 6.639 1.00 91.88 84 PRO A N 1
ATOM 660 C CA . PRO A 1 84 ? 2.082 -1.202 6.292 1.00 91.88 84 PRO A CA 1
ATOM 661 C C . PRO A 1 84 ? 0.835 -1.067 7.166 1.00 91.88 84 PRO A C 1
ATOM 663 O O . PRO A 1 84 ? 0.636 -0.048 7.815 1.00 91.88 84 PRO A O 1
ATOM 666 N N . LEU A 1 85 ? 0.060 -2.141 7.316 1.00 92.94 85 LEU A N 1
ATOM 667 C CA . LEU A 1 85 ? -1.193 -2.095 8.068 1.00 92.94 85 LEU A CA 1
ATOM 668 C C . LEU A 1 85 ? -0.999 -1.739 9.555 1.00 92.94 85 LEU A C 1
ATOM 670 O O . LEU A 1 85 ? -1.805 -1.015 10.129 1.00 92.94 85 LEU A O 1
ATOM 674 N N . GLN A 1 86 ? 0.101 -2.176 10.180 1.00 90.56 86 GLN A N 1
ATOM 675 C CA . GLN A 1 86 ? 0.438 -1.767 11.553 1.00 90.56 86 GLN A CA 1
ATOM 676 C C . GLN A 1 86 ? 0.777 -0.277 11.651 1.00 90.56 86 GLN A C 1
ATOM 678 O O . GLN A 1 86 ? 0.422 0.359 12.641 1.00 90.56 86 GLN A O 1
ATOM 683 N N . VAL A 1 87 ? 1.455 0.275 10.642 1.00 90.19 87 VAL A N 1
ATOM 684 C CA . VAL A 1 87 ? 1.755 1.711 10.574 1.00 90.19 87 VAL A CA 1
ATOM 685 C C . VAL A 1 87 ? 0.462 2.507 10.391 1.00 90.19 87 VAL A C 1
ATOM 687 O O . VAL A 1 87 ? 0.245 3.468 11.123 1.00 90.19 87 VAL A O 1
ATOM 690 N N . ALA A 1 88 ? -0.429 2.061 9.502 1.00 93.31 88 ALA A N 1
ATOM 691 C CA . ALA A 1 88 ? -1.729 2.693 9.288 1.00 93.31 88 ALA A CA 1
ATOM 692 C C . ALA A 1 88 ? -2.5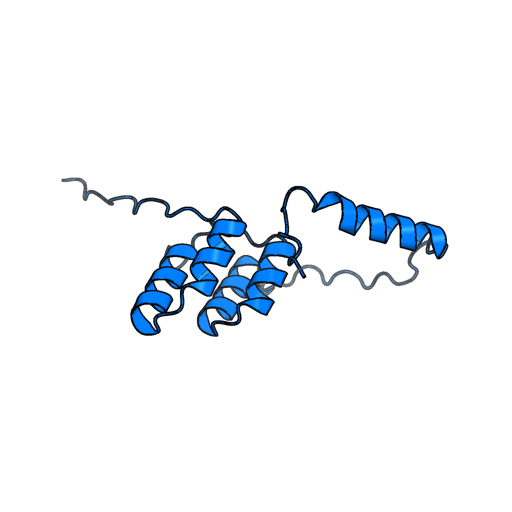94 2.691 10.562 1.00 93.31 88 ALA A C 1
ATOM 694 O O . ALA A 1 88 ? -3.147 3.722 10.922 1.00 93.31 88 ALA A O 1
ATOM 695 N N . HIS A 1 89 ? -2.639 1.582 11.312 1.00 93.31 89 HIS A N 1
ATOM 696 C CA . HIS A 1 89 ? -3.330 1.537 12.608 1.00 93.31 89 HIS A CA 1
ATOM 697 C C . HIS A 1 89 ? -2.739 2.495 13.649 1.00 93.31 89 HIS A C 1
ATOM 699 O O . HIS A 1 89 ? -3.486 3.105 14.413 1.00 93.31 89 HIS A O 1
ATOM 705 N N . ALA A 1 90 ? -1.411 2.629 13.702 1.00 90.62 90 ALA A N 1
ATOM 706 C CA . ALA A 1 90 ? -0.769 3.584 14.603 1.00 90.62 90 ALA A CA 1
ATOM 707 C C . ALA A 1 90 ? -1.131 5.029 14.233 1.00 90.62 90 ALA A C 1
ATOM 709 O O . ALA A 1 90 ? -1.410 5.830 15.121 1.00 90.62 90 ALA A O 1
ATOM 710 N N . TYR A 1 91 ? -1.179 5.336 12.935 1.00 90.31 91 TYR A N 1
ATOM 711 C CA . TYR A 1 91 ? -1.583 6.646 12.436 1.00 90.31 91 TYR A CA 1
ATOM 712 C C . TYR A 1 91 ? -3.052 6.948 12.754 1.00 90.31 91 TYR A C 1
ATOM 714 O O . TYR A 1 91 ? -3.350 7.972 13.363 1.00 90.31 91 TYR A O 1
ATOM 722 N N . ALA A 1 92 ? -3.957 6.014 12.458 1.00 93.06 92 ALA A N 1
ATOM 723 C CA . ALA A 1 92 ? -5.378 6.133 12.773 1.00 93.06 92 ALA A CA 1
ATOM 724 C C . ALA A 1 92 ? -5.632 6.356 14.270 1.00 93.06 92 ALA A C 1
ATOM 726 O O . ALA A 1 92 ? -6.500 7.132 14.648 1.00 93.06 92 ALA A O 1
ATOM 727 N N . LYS A 1 93 ? -4.842 5.725 15.149 1.00 93.12 93 LYS A N 1
ATOM 728 C CA . LYS A 1 93 ? -4.955 5.940 16.598 1.00 93.12 93 LYS A CA 1
ATOM 729 C C . LYS A 1 93 ? -4.561 7.361 17.024 1.00 93.12 93 LYS A C 1
ATOM 731 O O . LYS A 1 93 ? -5.096 7.855 18.010 1.00 93.12 93 LYS A O 1
ATOM 736 N N . LEU A 1 94 ? -3.607 7.982 16.332 1.00 90.50 94 LEU A N 1
ATOM 737 C CA . LEU A 1 94 ? -3.123 9.327 16.649 1.00 90.50 94 LEU A CA 1
ATOM 738 C C . LEU A 1 94 ? -4.002 10.424 16.042 1.00 90.50 94 LEU A C 1
ATOM 740 O O . LEU A 1 94 ? -4.214 11.446 16.685 1.00 90.50 94 LEU A O 1
ATOM 744 N N . TYR A 1 95 ? -4.505 10.207 14.825 1.00 90.38 95 TYR A N 1
ATOM 745 C CA . TYR A 1 95 ? -5.160 11.246 14.024 1.00 90.38 95 TYR A CA 1
ATOM 746 C C . TYR A 1 95 ? -6.635 10.959 13.701 1.00 90.38 95 TYR A C 1
ATOM 748 O O . TYR A 1 95 ? -7.318 11.827 13.173 1.00 90.38 95 TYR A O 1
ATOM 756 N N . GLY A 1 96 ? -7.145 9.763 14.006 1.00 90.75 96 GLY A N 1
ATOM 757 C CA . GLY A 1 96 ? -8.534 9.366 13.740 1.00 90.75 96 GLY A CA 1
ATOM 758 C C . GLY A 1 96 ? -8.839 8.990 12.286 1.00 90.75 96 GLY A C 1
ATOM 759 O O . GLY A 1 96 ? -9.989 8.698 11.972 1.00 90.75 96 GLY A O 1
ATOM 760 N N . ASP A 1 97 ? -7.836 8.977 11.404 1.00 89.69 97 ASP A N 1
ATOM 761 C CA . ASP A 1 97 ? -8.014 8.716 9.975 1.00 89.69 97 ASP A CA 1
ATOM 762 C C . ASP A 1 97 ? -7.756 7.245 9.604 1.00 89.69 97 ASP A C 1
ATOM 764 O O . ASP A 1 97 ? -6.654 6.716 9.780 1.00 89.69 97 ASP A O 1
ATOM 768 N N . ASN A 1 98 ? -8.784 6.595 9.053 1.00 94.38 98 ASN A N 1
ATOM 769 C CA . ASN A 1 98 ? -8.756 5.198 8.629 1.00 94.38 98 ASN A CA 1
ATOM 770 C C . ASN A 1 98 ? -8.503 5.008 7.123 1.00 94.38 98 ASN A C 1
ATOM 772 O O . ASN A 1 98 ? -8.370 3.861 6.692 1.00 94.38 98 ASN A O 1
ATOM 776 N N . GLN A 1 99 ? -8.369 6.074 6.324 1.00 95.25 99 GLN A N 1
ATOM 777 C CA . GLN A 1 99 ? -8.224 5.975 4.863 1.00 95.25 99 GLN A CA 1
ATOM 778 C C . GLN A 1 99 ? -7.067 5.062 4.440 1.00 95.25 99 GLN A C 1
ATOM 780 O O . GLN A 1 99 ? -7.213 4.220 3.554 1.00 95.25 99 GLN A O 1
ATOM 785 N N . MET A 1 100 ? -5.922 5.155 5.122 1.00 94.50 100 MET A N 1
ATOM 786 C CA . MET A 1 100 ? -4.777 4.276 4.860 1.00 94.50 100 MET A CA 1
ATOM 787 C C . MET A 1 100 ? -5.064 2.802 5.172 1.00 94.50 100 MET A C 1
ATOM 789 O O . MET A 1 100 ? -4.534 1.917 4.501 1.00 94.50 100 MET A O 1
ATOM 793 N N . ILE A 1 101 ? -5.870 2.520 6.199 1.00 95.31 101 ILE A N 1
ATOM 794 C CA . ILE A 1 101 ? -6.247 1.151 6.573 1.00 95.31 101 ILE A CA 1
ATOM 795 C C . ILE A 1 101 ? -7.143 0.564 5.488 1.00 95.31 101 ILE A C 1
ATOM 797 O O . ILE A 1 101 ? -6.909 -0.566 5.054 1.00 95.31 101 ILE A O 1
ATOM 801 N N . ASP A 1 102 ? -8.141 1.329 5.055 1.00 94.44 102 ASP A N 1
ATOM 802 C CA . ASP A 1 102 ? -9.114 0.889 4.060 1.00 94.44 102 ASP A CA 1
ATOM 803 C C . ASP A 1 102 ? -8.443 0.664 2.704 1.00 94.44 102 ASP A C 1
ATOM 805 O O . ASP A 1 102 ? -8.597 -0.412 2.125 1.00 94.44 102 ASP A O 1
ATOM 809 N N . LEU A 1 103 ? -7.577 1.591 2.274 1.00 94.31 103 LEU A N 1
ATOM 810 C CA . LEU A 1 103 ? -6.768 1.428 1.065 1.00 94.31 103 LEU A CA 1
ATOM 811 C C . LEU A 1 103 ? -5.887 0.173 1.144 1.00 94.31 103 LEU A C 1
ATOM 813 O O . LEU A 1 103 ? -5.859 -0.641 0.228 1.00 94.31 103 LEU A O 1
ATOM 817 N N . LEU A 1 104 ? -5.167 -0.042 2.246 1.00 94.06 104 LEU A N 1
ATOM 818 C CA . LEU A 1 104 ? -4.308 -1.222 2.361 1.00 94.06 104 LEU A CA 1
ATOM 819 C C . LEU A 1 104 ? -5.114 -2.530 2.341 1.00 94.06 104 LEU A C 1
ATOM 821 O O . LEU A 1 104 ? -4.659 -3.506 1.740 1.00 94.06 104 LEU A O 1
ATOM 825 N N . LYS A 1 105 ? -6.303 -2.562 2.955 1.00 92.50 105 LYS A N 1
ATOM 826 C CA . LYS A 1 105 ? -7.214 -3.718 2.908 1.00 92.50 105 LYS A CA 1
ATOM 827 C C . LYS A 1 105 ? -7.765 -3.970 1.504 1.00 92.50 105 LYS A C 1
ATOM 829 O O . LYS A 1 105 ? -7.826 -5.134 1.114 1.00 92.50 105 LYS A O 1
ATOM 834 N N . GLU A 1 106 ? -8.101 -2.923 0.746 1.00 92.88 106 GLU A N 1
ATOM 835 C CA . GLU A 1 106 ? -8.529 -3.007 -0.665 1.00 92.88 106 GLU A CA 1
ATOM 836 C C . GLU A 1 106 ? -7.483 -3.756 -1.509 1.00 92.88 106 GLU A C 1
ATOM 838 O O . GLU A 1 106 ? -7.815 -4.626 -2.312 1.00 92.88 106 GLU A O 1
ATOM 843 N N . TYR A 1 107 ? -6.198 -3.513 -1.236 1.00 91.50 107 TYR A N 1
ATOM 844 C CA . TYR A 1 107 ? -5.076 -4.198 -1.887 1.00 91.50 107 TYR A CA 1
ATOM 845 C C . TYR A 1 107 ? -4.671 -5.520 -1.200 1.00 91.50 107 TYR A C 1
ATOM 847 O O . TYR A 1 107 ? -3.653 -6.130 -1.531 1.00 91.50 107 TYR A O 1
ATOM 855 N N . GLY A 1 108 ? -5.473 -6.011 -0.253 1.00 86.81 108 GLY A N 1
ATOM 856 C CA . GLY A 1 108 ? -5.307 -7.318 0.380 1.00 86.81 108 GLY A CA 1
ATOM 857 C C . GLY A 1 108 ? -4.311 -7.354 1.539 1.00 86.81 108 GLY A C 1
ATOM 858 O O . GLY A 1 108 ? -3.843 -8.439 1.894 1.00 86.81 108 GLY A O 1
ATOM 859 N N . ALA A 1 109 ? -3.955 -6.217 2.146 1.00 83.81 109 ALA A N 1
ATOM 860 C CA . ALA A 1 109 ? -3.177 -6.210 3.383 1.00 83.81 109 ALA A CA 1
ATOM 861 C C . ALA A 1 109 ? -3.940 -6.929 4.502 1.00 83.81 109 ALA A C 1
ATOM 863 O O . ALA A 1 109 ? -5.096 -6.634 4.791 1.00 83.81 109 ALA A O 1
ATOM 864 N N . THR A 1 110 ? -3.255 -7.835 5.192 1.00 78.50 110 THR A N 1
ATOM 865 C CA . THR A 1 110 ? -3.784 -8.541 6.364 1.00 78.50 110 THR A CA 1
ATOM 866 C C . THR A 1 110 ? -2.916 -8.242 7.574 1.00 78.50 110 THR A C 1
ATOM 868 O O . THR A 1 110 ? -1.690 -8.154 7.448 1.00 78.50 110 THR A O 1
ATOM 871 N N . VAL A 1 111 ? -3.516 -8.153 8.764 1.00 68.44 111 VAL A N 1
ATOM 872 C CA . VAL A 1 111 ? -2.753 -8.045 10.014 1.00 68.44 111 VAL A CA 1
ATOM 873 C C . VAL A 1 111 ? -2.074 -9.392 10.253 1.00 68.44 111 VAL A C 1
ATOM 875 O O . VAL A 1 111 ? -2.668 -10.317 10.796 1.00 68.44 111 VAL A O 1
ATOM 878 N N . ALA A 1 112 ? -0.828 -9.544 9.805 1.00 61.19 112 ALA A N 1
ATOM 879 C CA . ALA A 1 112 ? -0.071 -10.745 10.124 1.00 61.19 112 ALA A CA 1
ATOM 880 C C . ALA A 1 112 ? 0.205 -10.759 11.640 1.00 61.19 112 ALA A C 1
ATOM 882 O O . ALA A 1 112 ? 0.730 -9.759 12.154 1.00 61.19 112 ALA A O 1
ATOM 883 N N . PRO A 1 113 ? -0.083 -11.864 12.353 1.00 55.06 113 PRO A N 1
ATOM 884 C CA . PRO A 1 113 ? 0.142 -11.941 13.790 1.00 55.06 113 PRO A CA 1
ATOM 885 C C . PRO A 1 113 ? 1.610 -11.632 14.123 1.00 55.06 113 PRO A C 1
ATOM 887 O O . PRO A 1 113 ? 2.541 -11.954 13.364 1.00 55.06 113 PRO A O 1
ATOM 890 N N . LYS A 1 114 ? 1.844 -10.945 15.250 1.00 55.97 114 LYS A N 1
ATOM 891 C CA . LYS A 1 114 ? 3.197 -10.823 15.812 1.00 55.97 114 LYS A CA 1
ATOM 892 C C . LYS A 1 114 ? 3.680 -12.251 16.061 1.00 55.97 114 LYS A C 1
ATOM 894 O O . LYS A 1 114 ? 3.046 -12.997 16.796 1.00 55.97 114 LYS A O 1
ATOM 899 N N . LYS A 1 115 ? 4.787 -12.649 15.428 1.00 54.38 115 LYS A N 1
ATOM 900 C CA . LYS A 1 115 ? 5.445 -13.914 15.759 1.00 54.38 115 LYS A CA 1
ATOM 901 C C . LYS A 1 115 ? 5.962 -13.726 17.185 1.00 54.38 115 LYS A C 1
ATOM 903 O O . LYS A 1 115 ? 6.920 -12.976 17.374 1.00 54.38 115 LYS A O 1
ATOM 908 N N . ASN A 1 116 ? 5.279 -14.303 18.174 1.00 51.41 116 ASN A N 1
ATOM 909 C CA . ASN A 1 116 ? 5.758 -14.304 19.549 1.00 51.41 116 ASN A CA 1
ATOM 910 C C . ASN A 1 116 ? 7.140 -14.953 19.525 1.00 51.41 116 ASN A C 1
ATOM 912 O O . ASN A 1 116 ? 7.274 -16.146 19.254 1.00 51.41 116 ASN A O 1
ATOM 916 N N . ARG A 1 117 ? 8.186 -14.152 19.747 1.00 55.09 117 ARG A N 1
ATOM 917 C CA . ARG A 1 117 ? 9.499 -14.680 20.102 1.00 55.09 117 ARG A CA 1
ATOM 918 C C . ARG A 1 117 ? 9.350 -15.193 21.530 1.00 55.09 117 ARG A C 1
ATOM 920 O O . ARG A 1 117 ? 9.712 -14.490 22.467 1.00 55.09 117 ARG A O 1
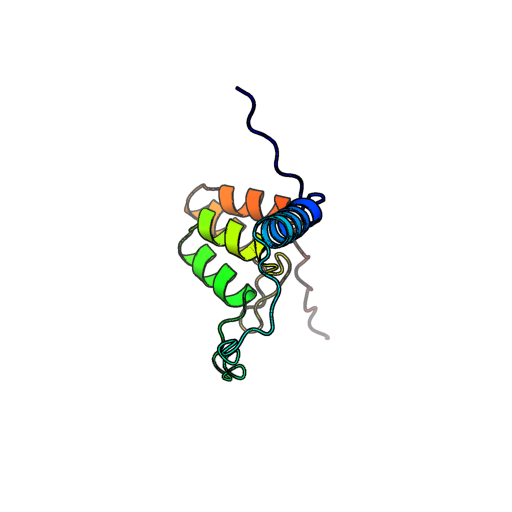ATOM 927 N N . ASN A 1 118 ? 8.748 -16.371 21.700 1.00 50.25 118 ASN A N 1
ATOM 928 C CA . ASN A 1 118 ? 8.904 -17.104 22.946 1.00 50.25 118 ASN A CA 1
ATOM 929 C C . ASN A 1 118 ? 10.407 -17.318 23.108 1.00 50.25 118 ASN A C 1
ATOM 931 O O . ASN A 1 118 ? 11.036 -18.005 22.299 1.00 50.25 118 ASN A O 1
ATOM 935 N N . LYS A 1 119 ? 10.977 -16.631 24.104 1.00 52.38 119 LYS A N 1
ATOM 936 C CA . LYS A 1 119 ? 12.302 -16.922 24.638 1.00 52.38 119 LYS A CA 1
ATOM 937 C C . LYS A 1 119 ? 12.322 -18.421 24.920 1.00 52.38 119 LYS A C 1
ATOM 939 O O . LYS A 1 119 ? 11.495 -18.904 25.690 1.00 52.38 119 LYS A O 1
ATOM 944 N N . LYS A 1 120 ? 13.209 -19.149 24.237 1.00 49.56 120 LYS A N 1
ATOM 945 C CA . LYS A 1 120 ? 13.607 -20.464 24.730 1.00 49.56 120 LYS A CA 1
ATOM 946 C C . LYS A 1 120 ? 14.261 -20.256 26.097 1.00 49.56 120 LYS A C 1
ATOM 948 O O . LYS A 1 120 ? 14.900 -19.226 26.311 1.00 49.56 120 LYS A O 1
ATOM 953 N N . SER A 1 121 ? 13.936 -21.222 26.947 1.00 47.91 121 SER A N 1
ATOM 954 C CA . SER A 1 121 ? 14.208 -21.371 28.371 1.00 47.91 121 SER A CA 1
ATOM 955 C C . SER A 1 121 ? 15.622 -21.030 28.811 1.00 47.91 121 SER A C 1
ATOM 957 O O . SER A 1 121 ? 16.545 -21.157 27.977 1.00 47.91 121 SER A O 1
#

Secondary structure (DSSP, 8-state):
-PPP---GGGHHHHHHHHHHHHHHTT--S--TT--------TT---HHHHHHHHHHTT-HHHHHHHHHTT--TT---TTT---HHHHHHHHHHHH---HHHHHHHHTT---PPP-------

Foldseek 3Di:
DDDPDDAPVCLVVVVVVVVVVCVVVVVDDPPPCPPPPPPQPPPDQDLQNVLVVCLVVVVLVVNLVSVSVPHDQQDADPPPRDGQLNSLVVVCVVPVDNSSNVSSVSSPHDDDDDPPPPPDD

Radius of gyration: 19.09 Å; chains: 1; bounding box: 47×33×63 Å

Sequence (121 aa):
MTNPTFQPSHRKPLFDALTDLAKEMKCYGPQKGSPALPSSPSGTLSLNKILRIQMMFADVERMRLTLELGANPKYRDKVRHYSPLQVAHAYAKLYGDNQMIDLLKEYGATVAPKKNRNKKS